Protein AF-A0A4R5U2U6-F1 (afdb_monomer_lite)

Sequence (156 aa):
MSTEATPEVKPPANRNKLLIITGSVIVVLLAIIAIAVSSQAIRASEEAAAEASAVAEASKKAEIAAAAEQAVANQLETDAEDANDVCEQRLKQKLPTAVVKAAKTVSTYKESDGSFDTTGVYTNPDKGDTIPMQFACSSIKGNDKSWNVFLKSTSR

pLDDT: mean 73.54, std 19.22, range [38.66, 96.0]

Radius of gyration: 45.82 Å; chains: 1; bounding box: 108×31×132 Å

Foldseek 3Di:
DDDDDDDDDDDDDDPPVVVVVVVVVVVVVVVVVVVVVVVVVVVVVVVVVVVVVVVVVVVVVVVVVVVVVVVVVVVVVVVFVLLQVVQVVVVCVVQVQKDWDPPFWGWDADPVVRKIKIKTWIARVVVVGPDIWMWIKIWHDDPDNDIDIGTDDTDD

Structure (mmCIF, N/CA/C/O backbone):
data_AF-A0A4R5U2U6-F1
#
_entry.id   AF-A0A4R5U2U6-F1
#
loop_
_atom_site.group_PDB
_atom_site.id
_atom_site.type_symbol
_atom_site.label_atom_id
_atom_site.label_alt_id
_atom_site.label_comp_id
_atom_site.label_asym_id
_atom_site.label_entity_id
_atom_site.label_seq_id
_atom_site.pdbx_PDB_ins_code
_atom_site.Cartn_x
_atom_site.Cartn_y
_atom_site.Cartn_z
_atom_site.occupancy
_atom_site.B_iso_or_equiv
_atom_site.auth_seq_id
_atom_site.auth_comp_id
_atom_site.auth_asym_id
_atom_site.auth_atom_id
_atom_site.pdbx_PDB_model_num
ATOM 1 N N . MET A 1 1 ? -90.352 15.589 105.914 1.00 40.22 1 MET A N 1
ATOM 2 C CA . MET A 1 1 ? -89.987 15.522 104.484 1.00 40.22 1 MET A CA 1
ATOM 3 C C . MET A 1 1 ? -89.245 16.796 104.131 1.00 40.22 1 MET A C 1
ATOM 5 O O . MET A 1 1 ? -89.701 17.837 104.582 1.00 40.22 1 MET A O 1
ATOM 9 N N . SER A 1 2 ? -88.115 16.668 103.427 1.00 38.66 2 SER A N 1
ATOM 10 C CA . SER A 1 2 ? -87.577 17.577 102.394 1.00 38.66 2 SER A CA 1
ATOM 11 C C . SER A 1 2 ? -86.056 17.443 102.340 1.00 38.66 2 SER A C 1
ATOM 13 O O . SER A 1 2 ? -85.334 17.946 103.194 1.00 38.66 2 SER A O 1
ATOM 15 N N . THR A 1 3 ? -85.597 16.711 101.334 1.00 44.59 3 THR A N 1
ATOM 16 C CA . THR A 1 3 ? -84.207 16.659 100.876 1.00 44.59 3 THR A CA 1
ATOM 17 C C . THR A 1 3 ? -84.130 17.430 99.566 1.00 44.59 3 THR A C 1
ATOM 19 O O . THR A 1 3 ? -84.814 17.063 98.614 1.00 44.59 3 THR A O 1
ATOM 22 N N . GLU A 1 4 ? -83.288 18.458 99.526 1.00 43.50 4 GLU A N 1
ATOM 23 C CA . GLU A 1 4 ? -82.925 19.241 98.340 1.00 43.50 4 GLU A CA 1
ATOM 24 C C . GLU A 1 4 ? -81.383 19.275 98.319 1.00 43.50 4 GLU A C 1
ATOM 26 O O . GLU A 1 4 ? -80.754 19.671 99.296 1.00 43.50 4 GLU A O 1
ATOM 31 N N . ALA A 1 5 ? -80.773 18.432 97.484 1.00 43.16 5 ALA A N 1
ATOM 32 C CA . ALA A 1 5 ? -80.206 18.739 96.167 1.00 43.16 5 ALA A CA 1
ATOM 33 C C . ALA A 1 5 ? -78.910 19.571 96.233 1.00 43.16 5 ALA A C 1
ATOM 35 O O . ALA A 1 5 ? -78.917 20.791 96.350 1.00 43.16 5 ALA A O 1
ATOM 36 N N . THR A 1 6 ? -77.778 18.879 96.091 1.00 38.66 6 THR A N 1
ATOM 37 C CA . THR A 1 6 ? -76.455 19.470 95.852 1.00 38.66 6 THR A CA 1
ATOM 38 C C . THR A 1 6 ? -76.054 19.159 94.404 1.00 38.66 6 THR A C 1
ATOM 40 O O . THR A 1 6 ? -76.035 17.980 94.044 1.00 38.66 6 THR A O 1
ATOM 43 N N . PRO A 1 7 ? -75.740 20.148 93.547 1.00 46.97 7 PRO A N 1
ATOM 44 C CA . PRO A 1 7 ? -75.121 19.886 92.255 1.00 46.97 7 PRO A CA 1
ATOM 45 C C . PRO A 1 7 ? -73.598 19.901 92.427 1.00 46.97 7 PRO A C 1
ATOM 47 O O . PRO A 1 7 ? -73.012 20.951 92.683 1.00 46.97 7 PRO A O 1
ATOM 50 N N . GLU A 1 8 ? -72.939 18.749 92.287 1.00 41.09 8 GLU A N 1
ATOM 51 C CA . GLU A 1 8 ? -71.475 18.693 92.262 1.00 41.09 8 GLU A CA 1
ATOM 52 C C . GLU A 1 8 ? -70.969 18.745 90.812 1.00 41.09 8 GLU A C 1
ATOM 54 O O . GLU A 1 8 ? -71.277 17.902 89.965 1.00 41.09 8 GLU A O 1
ATOM 59 N N . VAL A 1 9 ? -70.233 19.815 90.520 1.00 43.28 9 VAL A N 1
ATOM 60 C CA . VAL A 1 9 ? -69.691 20.175 89.211 1.00 43.28 9 VAL A CA 1
ATOM 61 C C . VAL A 1 9 ? -68.549 19.225 88.841 1.00 43.28 9 VAL A C 1
ATOM 63 O O . VAL A 1 9 ? -67.520 19.168 89.509 1.00 43.28 9 VAL A O 1
ATOM 66 N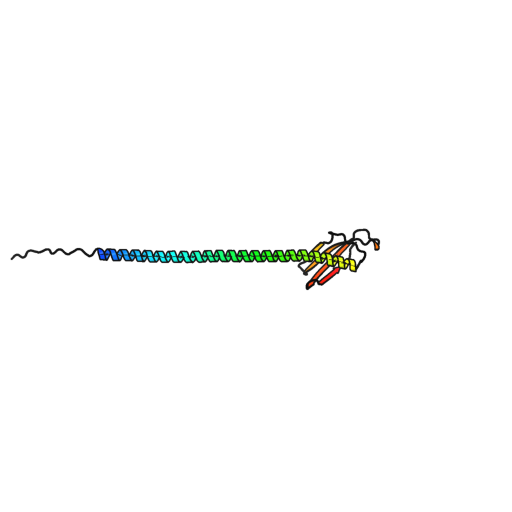 N . LYS A 1 10 ? -68.712 18.498 87.732 1.00 45.62 10 LYS A N 1
ATOM 67 C CA . LYS A 1 10 ? -67.694 17.604 87.160 1.00 45.62 10 LYS A 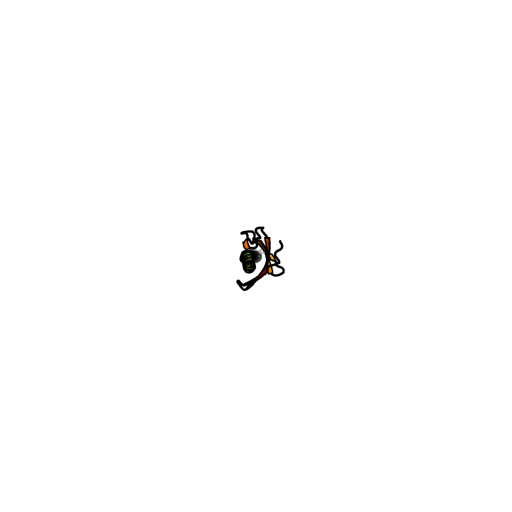CA 1
ATOM 68 C C . LYS A 1 10 ? -66.564 18.441 86.520 1.00 45.62 10 LYS A C 1
ATOM 70 O O . LYS A 1 10 ? -66.870 19.292 85.682 1.00 45.62 10 LYS A O 1
ATOM 75 N N . PRO A 1 11 ? -65.277 18.230 86.858 1.00 47.84 11 PRO A N 1
ATOM 76 C CA . PRO A 1 11 ? -64.180 19.011 86.287 1.00 47.84 11 PRO A CA 1
ATOM 77 C C . PRO A 1 11 ? -63.939 18.660 84.804 1.00 47.84 11 PRO A C 1
ATOM 79 O O . PRO A 1 11 ? -64.263 17.550 84.365 1.00 47.84 11 PRO A O 1
ATOM 82 N N . PRO A 1 12 ? -63.385 19.595 84.006 1.00 49.41 12 PRO A N 1
ATOM 83 C CA . PRO A 1 12 ? -63.308 19.470 82.556 1.00 49.41 12 PRO A CA 1
ATOM 84 C C . PRO A 1 12 ? -62.359 18.352 82.116 1.00 49.41 12 PRO A C 1
ATOM 86 O O . PRO A 1 12 ? -61.258 18.181 82.642 1.00 49.41 12 PRO A O 1
ATOM 89 N N . ALA A 1 13 ? -62.789 17.609 81.096 1.00 51.50 13 ALA A N 1
ATOM 90 C CA . ALA A 1 13 ? -61.998 16.565 80.469 1.00 51.50 13 ALA A CA 1
ATOM 91 C C . ALA A 1 13 ? -60.682 17.129 79.905 1.00 51.50 13 ALA A C 1
ATOM 93 O O . ALA A 1 13 ? -60.637 18.147 79.215 1.00 51.50 13 ALA A O 1
ATOM 94 N N . ASN A 1 14 ? -59.615 16.409 80.227 1.00 52.22 14 ASN A N 1
ATOM 95 C CA . ASN A 1 14 ? -58.209 16.634 79.925 1.00 52.22 14 ASN A CA 1
ATOM 96 C C . ASN A 1 14 ? -57.939 16.944 78.430 1.00 52.22 14 ASN A C 1
ATOM 98 O O . ASN A 1 14 ? -57.627 16.050 77.643 1.00 52.22 14 ASN A O 1
ATOM 102 N N . ARG A 1 15 ? -58.040 18.224 78.036 1.00 50.91 15 ARG A N 1
ATOM 103 C CA . ARG A 1 15 ? -57.760 18.720 76.671 1.00 50.91 15 ARG A CA 1
ATOM 104 C C . ARG A 1 15 ? -56.298 18.540 76.234 1.00 50.91 15 ARG A C 1
ATOM 106 O O . ARG A 1 15 ? -56.043 18.416 75.039 1.00 50.91 15 ARG A O 1
ATOM 113 N N . ASN A 1 16 ? -55.356 18.454 77.177 1.00 51.94 16 ASN A N 1
ATOM 114 C CA . ASN A 1 16 ? -53.934 18.253 76.872 1.00 51.94 16 ASN A CA 1
ATOM 115 C C . ASN A 1 16 ? -53.632 16.848 76.341 1.00 51.94 16 ASN A C 1
ATOM 117 O O . ASN A 1 16 ? -52.832 16.709 75.422 1.00 51.94 16 ASN A O 1
ATOM 121 N N . LYS A 1 17 ? -54.297 15.803 76.854 1.00 49.44 17 LYS A N 1
ATOM 122 C CA . LYS A 1 17 ? -54.124 14.441 76.316 1.00 49.44 17 LYS A CA 1
ATOM 123 C C . LYS A 1 17 ? -54.638 14.310 74.880 1.00 49.44 17 LYS A C 1
ATOM 125 O O . LYS A 1 17 ? -54.017 13.610 74.091 1.00 49.44 17 LYS A O 1
ATOM 130 N N . LEU A 1 18 ? -55.722 15.006 74.529 1.00 48.12 18 LEU A N 1
ATOM 131 C CA . LEU A 1 18 ? -56.272 14.982 73.171 1.00 48.12 18 LEU A CA 1
ATOM 132 C C . LEU A 1 18 ? -55.334 15.683 72.170 1.00 48.12 18 LEU A C 1
ATOM 134 O O . LEU A 1 18 ? -55.064 15.134 71.111 1.00 48.12 18 LEU A O 1
ATOM 138 N N . LEU A 1 19 ? -54.777 16.848 72.524 1.00 53.22 19 LEU A N 1
ATOM 139 C CA . LEU A 1 19 ? -53.856 17.598 71.655 1.00 53.22 19 LEU A CA 1
ATOM 140 C C . LEU A 1 19 ? -52.527 16.867 71.401 1.00 53.22 19 LEU A C 1
ATOM 142 O O . LEU A 1 19 ? -52.013 16.915 70.286 1.00 53.22 19 LEU A O 1
ATOM 146 N N . ILE A 1 20 ? -51.995 16.154 72.400 1.00 55.47 20 ILE A N 1
ATOM 147 C CA . ILE A 1 20 ? -50.748 15.380 72.260 1.00 55.47 20 ILE A CA 1
ATOM 148 C C . ILE A 1 20 ? -50.945 14.186 71.314 1.00 55.47 20 ILE A C 1
ATOM 150 O O . ILE A 1 20 ? -50.089 13.923 70.470 1.00 55.47 20 ILE A O 1
ATOM 154 N N . ILE A 1 21 ? -52.088 13.497 71.404 1.00 56.19 21 ILE A N 1
ATOM 155 C CA . ILE A 1 21 ? -52.398 12.357 70.530 1.00 56.19 21 ILE A CA 1
ATOM 156 C C . ILE A 1 21 ? -52.554 12.836 69.082 1.00 56.19 21 ILE A C 1
ATOM 158 O O . ILE A 1 21 ? -51.884 12.307 68.197 1.00 56.19 21 ILE A O 1
ATOM 162 N N . THR A 1 22 ? -53.341 13.886 68.830 1.00 57.66 22 THR A N 1
ATOM 163 C CA . THR A 1 22 ? -53.544 14.403 67.465 1.00 57.66 22 THR A CA 1
ATOM 164 C C . THR A 1 22 ? -52.259 14.986 66.866 1.00 57.66 22 THR A C 1
ATOM 166 O O . THR A 1 22 ? -51.982 14.771 65.689 1.00 57.66 22 THR A O 1
ATOM 169 N N . GLY A 1 23 ? -51.429 15.659 67.673 1.00 55.78 23 GLY A N 1
ATOM 170 C CA . GLY A 1 23 ? -50.120 16.158 67.240 1.00 55.78 23 GLY A CA 1
ATOM 171 C C . GLY A 1 23 ? -49.150 15.035 66.860 1.00 55.78 23 GLY A C 1
ATOM 172 O O . GLY A 1 23 ? -48.487 15.119 65.828 1.00 55.78 23 GLY A O 1
ATOM 173 N N . SER A 1 24 ? -49.118 13.946 67.636 1.00 58.34 24 SER A N 1
ATOM 174 C CA . SER A 1 24 ? -48.245 12.797 67.355 1.00 58.34 24 SER A CA 1
ATOM 175 C C . SER A 1 24 ? -48.596 12.088 66.041 1.00 58.34 24 SER A C 1
ATOM 177 O O . SER A 1 24 ? -47.699 11.717 65.288 1.00 58.34 24 SER A O 1
ATOM 179 N N . VAL A 1 25 ? -49.886 11.982 65.707 1.00 61.06 25 VAL A N 1
ATOM 180 C CA . VAL A 1 25 ? -50.351 11.358 64.458 1.00 61.06 25 VAL A CA 1
ATOM 181 C C . VAL A 1 25 ? -49.929 12.176 63.235 1.00 61.06 25 VAL A C 1
ATOM 183 O O . VAL A 1 25 ? -49.505 11.602 62.236 1.00 61.06 25 VAL A O 1
ATOM 186 N N . ILE A 1 26 ? -49.974 13.509 63.321 1.00 62.97 26 ILE A N 1
ATOM 187 C CA . ILE A 1 26 ? -49.555 14.402 62.228 1.00 62.97 26 ILE A CA 1
ATOM 188 C C . ILE A 1 26 ? -48.040 14.324 62.007 1.00 62.97 26 ILE A C 1
ATOM 190 O O . ILE A 1 26 ? -47.591 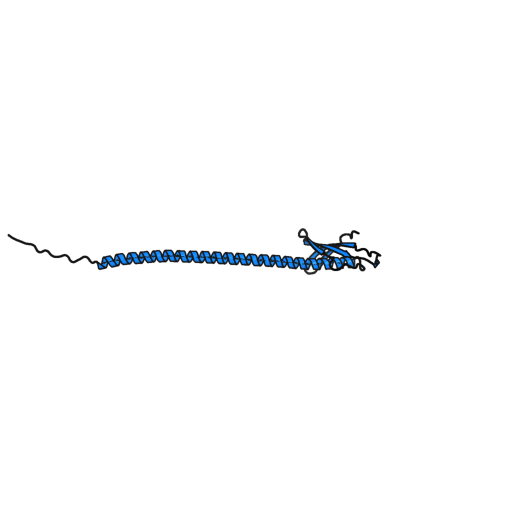14.249 60.865 1.00 62.97 26 ILE A O 1
ATOM 194 N N . VAL A 1 27 ? -47.248 14.287 63.084 1.00 63.78 27 VAL A N 1
ATOM 195 C CA . VAL A 1 27 ? -45.784 14.144 62.995 1.00 63.78 27 VAL A CA 1
ATOM 196 C C . VAL A 1 27 ? -45.398 12.786 62.403 1.00 63.78 27 VAL A C 1
ATOM 198 O O . VAL A 1 27 ? -44.515 12.724 61.550 1.00 63.78 27 VAL A O 1
ATOM 201 N N . VAL A 1 28 ? -46.095 11.710 62.782 1.00 64.19 28 VAL A N 1
ATOM 202 C CA . VAL A 1 28 ? -45.885 10.377 62.194 1.00 64.19 28 VAL A CA 1
ATOM 203 C C . VAL A 1 28 ? -46.270 10.356 60.710 1.00 64.19 28 VAL A C 1
ATOM 205 O O . VAL A 1 28 ? -45.511 9.826 59.903 1.00 64.19 28 VAL A O 1
ATOM 208 N N . LEU A 1 29 ? -47.382 10.987 60.312 1.00 59.78 29 LEU A N 1
ATOM 209 C CA . LEU A 1 29 ? -47.764 11.089 58.896 1.00 59.78 29 LEU A CA 1
ATOM 210 C C . LEU A 1 29 ? -46.739 11.879 58.069 1.00 59.78 29 LEU A C 1
ATOM 212 O O . LEU A 1 29 ? -46.371 11.450 56.977 1.00 59.78 29 LEU A O 1
ATOM 216 N N . LEU A 1 30 ? -46.246 13.005 58.593 1.00 59.81 30 LEU A N 1
ATOM 217 C CA . LEU A 1 30 ? -45.220 13.815 57.930 1.00 59.81 30 LEU A CA 1
ATOM 218 C C . LEU A 1 30 ? -43.892 13.062 57.799 1.00 59.81 30 LEU A C 1
ATOM 220 O O . LEU A 1 30 ? -43.248 13.157 56.756 1.00 59.81 30 LEU A O 1
ATOM 224 N N . ALA A 1 31 ? -43.509 12.267 58.802 1.00 55.53 31 ALA A N 1
ATOM 225 C CA . ALA A 1 31 ? -42.322 11.418 58.732 1.00 55.53 31 ALA A CA 1
ATOM 226 C C . ALA A 1 31 ? -42.455 10.324 57.656 1.00 55.53 31 ALA A C 1
ATOM 228 O O . ALA A 1 31 ? -41.516 10.100 56.897 1.00 55.53 31 ALA A O 1
ATOM 229 N N . ILE A 1 32 ? -43.627 9.689 57.527 1.00 59.09 32 ILE A N 1
ATOM 230 C CA . ILE A 1 32 ? -43.883 8.671 56.492 1.00 59.09 32 ILE A CA 1
ATOM 231 C C . ILE A 1 32 ? -43.818 9.290 55.087 1.00 59.09 32 ILE A C 1
ATOM 233 O O . ILE A 1 32 ? -43.192 8.718 54.194 1.00 59.09 32 ILE A O 1
ATOM 237 N N . ILE A 1 33 ? -44.401 10.479 54.893 1.00 55.94 33 ILE A N 1
ATOM 238 C CA . ILE A 1 33 ? -44.336 11.206 53.615 1.00 55.94 33 ILE A CA 1
ATOM 239 C C . ILE A 1 33 ? -42.889 11.622 53.308 1.00 55.94 33 ILE A C 1
ATOM 241 O O . ILE A 1 33 ? -42.427 11.425 52.188 1.00 55.94 33 ILE A O 1
ATOM 245 N N . ALA A 1 34 ? -42.137 12.123 54.293 1.00 51.19 34 ALA A N 1
ATOM 246 C CA . ALA A 1 34 ? -40.734 12.497 54.111 1.00 51.19 34 ALA A CA 1
ATOM 247 C C . ALA A 1 34 ? -39.855 11.297 53.718 1.00 51.19 34 ALA A C 1
ATOM 249 O O . ALA A 1 34 ? -39.037 11.414 52.805 1.00 51.19 34 ALA A O 1
ATOM 250 N N . ILE A 1 35 ? -40.052 10.126 54.335 1.00 53.41 35 ILE A N 1
ATOM 251 C CA . ILE A 1 35 ? -39.336 8.891 53.972 1.00 53.41 35 ILE A CA 1
ATOM 252 C C . ILE A 1 35 ? -39.726 8.440 52.555 1.00 53.41 35 ILE A C 1
ATOM 254 O O . ILE A 1 35 ? -38.852 8.083 51.764 1.00 53.41 35 ILE A O 1
ATOM 258 N N . ALA A 1 36 ? -41.008 8.524 52.185 1.00 46.91 36 ALA A N 1
ATOM 259 C CA . ALA A 1 36 ? -41.490 8.161 50.850 1.00 46.91 36 ALA A CA 1
ATOM 260 C C . ALA A 1 36 ? -40.973 9.094 49.735 1.00 46.91 36 ALA A C 1
ATOM 262 O O . ALA A 1 36 ? -40.688 8.631 48.628 1.00 46.91 36 ALA A O 1
ATOM 263 N N . VAL A 1 37 ? -40.815 10.392 50.016 1.00 51.41 37 VAL A N 1
ATOM 264 C CA . VAL A 1 37 ? -40.258 11.378 49.070 1.00 51.41 37 VAL A CA 1
ATOM 265 C C . VAL A 1 37 ? -38.731 11.254 48.978 1.00 51.41 37 VAL A C 1
ATOM 267 O O . VAL A 1 37 ? -38.176 11.302 47.882 1.00 51.41 37 VAL A O 1
ATOM 270 N N . SER A 1 38 ? -38.048 10.986 50.096 1.00 46.62 38 SER A N 1
ATOM 271 C CA . SER A 1 38 ? -36.594 10.743 50.116 1.00 46.62 38 SER A CA 1
ATOM 272 C C . SER A 1 38 ? -36.214 9.468 49.356 1.00 46.62 38 SER A C 1
ATOM 274 O O . SER A 1 38 ? -35.221 9.444 48.635 1.00 46.62 38 SER A O 1
ATOM 276 N N . SER A 1 39 ? -37.043 8.424 49.449 1.00 41.72 39 SER A N 1
ATOM 277 C CA . SER A 1 39 ? -36.826 7.153 48.742 1.00 41.72 39 SER A CA 1
ATOM 278 C C . SER A 1 39 ? -36.960 7.293 47.220 1.00 41.72 39 SER A C 1
ATOM 280 O O . SER A 1 39 ? -36.246 6.626 46.477 1.00 41.72 39 SER A O 1
ATOM 282 N N . GLN A 1 40 ? -37.846 8.169 46.734 1.00 41.94 40 GLN A N 1
ATOM 283 C CA . GLN A 1 40 ? -37.988 8.449 45.298 1.00 41.94 40 GLN A CA 1
ATOM 284 C C . GLN A 1 40 ? -36.845 9.324 44.765 1.00 41.94 40 GLN A C 1
ATOM 286 O O . GLN A 1 40 ? -36.375 9.092 43.655 1.00 41.94 40 GLN A O 1
ATOM 291 N N . ALA A 1 41 ? -36.346 10.271 45.566 1.00 43.88 41 ALA A N 1
ATOM 292 C CA . ALA A 1 41 ? -35.194 11.096 45.199 1.00 43.88 41 ALA A CA 1
ATOM 293 C C . ALA A 1 41 ? -33.893 10.278 45.065 1.00 43.88 41 ALA A C 1
ATOM 295 O O . ALA A 1 41 ? -33.097 10.540 44.164 1.00 43.88 41 ALA A O 1
ATOM 296 N N . ILE A 1 42 ? -33.690 9.262 45.915 1.00 43.25 42 ILE A N 1
ATOM 297 C CA . ILE A 1 42 ? -32.532 8.352 45.823 1.00 43.25 42 ILE A CA 1
ATOM 298 C C . ILE A 1 42 ? -32.612 7.502 44.544 1.00 43.25 42 ILE A C 1
ATOM 300 O O . ILE A 1 42 ? -31.639 7.421 43.804 1.00 43.25 42 ILE A O 1
ATOM 304 N N . ARG A 1 43 ? -33.791 6.959 44.209 1.00 45.00 43 ARG A N 1
ATOM 305 C CA . ARG A 1 43 ? -33.955 6.155 42.983 1.00 45.00 43 ARG A CA 1
ATOM 306 C C . ARG A 1 43 ? -33.802 6.985 41.705 1.00 45.00 43 ARG A C 1
ATOM 308 O O . ARG A 1 43 ? -33.153 6.532 40.774 1.00 45.00 43 ARG A O 1
ATOM 315 N N . ALA A 1 44 ? -34.317 8.215 41.676 1.00 47.69 44 ALA A N 1
ATOM 316 C CA . ALA A 1 44 ? -34.157 9.112 40.527 1.00 47.69 44 ALA A CA 1
ATOM 317 C C . ALA A 1 44 ? -32.701 9.579 40.317 1.00 47.69 44 ALA A C 1
ATOM 319 O O . ALA A 1 44 ? -32.288 9.820 39.185 1.00 47.69 44 ALA A O 1
ATOM 320 N N . SER A 1 45 ? -31.913 9.702 41.392 1.00 48.47 45 SER A N 1
ATOM 321 C CA . SER A 1 45 ? -30.492 10.072 41.301 1.00 48.47 45 SER A CA 1
ATOM 322 C C . SER A 1 45 ? -29.591 8.895 40.920 1.00 48.47 45 SER A C 1
ATOM 324 O O . SER A 1 45 ? -28.621 9.107 40.196 1.00 48.47 45 SER A O 1
ATOM 326 N N . GLU A 1 46 ? -29.929 7.662 41.312 1.00 48.88 46 GLU A N 1
ATOM 327 C CA . GLU A 1 46 ? -29.262 6.452 40.809 1.00 48.88 46 GLU A CA 1
ATOM 328 C C . GLU A 1 46 ? -29.566 6.190 39.328 1.00 48.88 46 GLU A C 1
ATOM 330 O O . GLU A 1 46 ? -28.655 5.841 38.582 1.00 48.88 46 GLU A O 1
ATOM 335 N N . GLU A 1 47 ? -30.804 6.410 38.877 1.00 54.31 47 GLU A N 1
ATOM 336 C CA . GLU A 1 47 ? -31.194 6.215 37.473 1.00 54.31 47 GLU A CA 1
ATOM 337 C C . GLU A 1 47 ? -30.524 7.257 36.560 1.00 54.31 47 GLU A C 1
ATOM 339 O O . GLU A 1 47 ? -29.911 6.895 35.560 1.00 54.31 47 GLU A O 1
ATOM 344 N N . ALA A 1 48 ? -30.486 8.532 36.968 1.00 53.94 48 ALA A N 1
ATOM 345 C CA . ALA A 1 48 ? -29.767 9.578 36.237 1.00 53.94 48 ALA A CA 1
ATOM 346 C C . ALA A 1 48 ? -28.238 9.376 36.236 1.00 53.94 48 ALA A C 1
ATOM 348 O O . ALA A 1 48 ? -27.574 9.666 35.239 1.00 53.94 48 ALA A O 1
ATOM 349 N N . ALA A 1 49 ? -27.657 8.870 37.331 1.00 54.31 49 ALA A N 1
ATOM 350 C CA . ALA A 1 49 ? -26.232 8.541 37.391 1.00 54.31 49 ALA A CA 1
ATOM 351 C C . ALA A 1 49 ? -25.887 7.305 36.539 1.00 54.31 49 ALA A C 1
ATOM 353 O O . ALA A 1 49 ? -24.835 7.281 35.898 1.00 54.31 49 ALA A O 1
ATOM 354 N N . ALA A 1 50 ? -26.772 6.307 36.484 1.00 56.09 50 ALA A N 1
ATOM 355 C CA . ALA A 1 50 ? -26.626 5.133 35.629 1.00 56.09 50 ALA A CA 1
ATOM 356 C C . ALA A 1 50 ? -26.781 5.487 34.142 1.00 56.09 50 ALA A C 1
ATOM 358 O O . ALA A 1 50 ? -25.983 5.028 33.327 1.00 56.09 50 ALA A O 1
ATOM 359 N N . GLU A 1 51 ? -27.734 6.351 33.788 1.00 58.38 51 GLU A N 1
ATOM 360 C CA . GLU A 1 51 ? -27.893 6.872 32.426 1.00 58.38 51 GLU A CA 1
ATOM 361 C C . GLU A 1 51 ? -26.694 7.731 32.007 1.00 58.38 51 GLU A C 1
ATOM 363 O O . GLU A 1 51 ? -26.144 7.526 30.927 1.00 58.38 51 GLU A O 1
ATOM 368 N N . ALA A 1 52 ? -26.207 8.628 32.871 1.00 55.50 52 ALA A N 1
ATOM 369 C CA . ALA A 1 52 ? -25.004 9.416 32.597 1.00 55.50 52 ALA A CA 1
ATOM 370 C C . ALA A 1 52 ? -23.752 8.533 32.447 1.00 55.50 52 ALA A C 1
ATOM 372 O O . ALA A 1 52 ? -22.938 8.766 31.553 1.00 55.50 52 ALA A O 1
ATOM 373 N N . SER A 1 53 ? -23.613 7.492 33.276 1.00 53.28 53 SER A N 1
ATOM 374 C CA . SER A 1 53 ? -22.524 6.515 33.164 1.00 53.28 53 SER A CA 1
ATOM 375 C C . SER A 1 53 ? -22.635 5.689 31.880 1.00 53.28 53 SER A C 1
ATOM 377 O O . SER A 1 53 ? -21.633 5.500 31.198 1.00 53.28 53 SER A O 1
ATOM 379 N N . ALA A 1 54 ? -23.835 5.251 31.493 1.00 57.34 54 ALA A N 1
ATOM 380 C CA . ALA A 1 54 ? -24.061 4.506 30.256 1.00 57.34 54 ALA A CA 1
ATOM 381 C C . ALA A 1 54 ? -23.807 5.367 29.006 1.00 57.34 54 ALA A C 1
ATOM 383 O O . ALA A 1 54 ? -23.210 4.890 28.042 1.00 57.34 54 ALA A O 1
ATOM 384 N N . VAL A 1 55 ? -24.189 6.649 29.028 1.00 61.22 55 VAL A N 1
ATOM 385 C CA . VAL A 1 55 ? -23.895 7.615 27.955 1.00 61.22 55 VAL A CA 1
ATOM 386 C C . VAL A 1 55 ? -22.395 7.918 27.880 1.00 61.22 55 VAL A C 1
ATOM 388 O O . VAL A 1 55 ? -21.849 8.011 26.778 1.00 61.22 55 VAL A O 1
ATOM 391 N N . ALA A 1 56 ? -21.704 8.015 29.019 1.00 57.38 56 ALA A N 1
ATOM 392 C CA . ALA A 1 56 ? -20.253 8.190 29.066 1.00 57.38 56 ALA A CA 1
ATOM 393 C C . ALA A 1 56 ? -19.507 6.941 28.564 1.00 57.38 56 ALA A C 1
ATOM 395 O O . ALA A 1 56 ? -18.561 7.060 27.787 1.00 57.38 56 ALA A O 1
ATOM 396 N N . GLU A 1 57 ? -19.947 5.736 28.938 1.00 59.22 57 GLU A N 1
ATOM 397 C CA . GLU A 1 57 ? -19.386 4.479 28.432 1.00 59.22 57 GLU A CA 1
ATOM 398 C C . GLU A 1 57 ? -19.674 4.269 26.940 1.00 59.22 57 GLU A C 1
ATOM 400 O O . GLU A 1 57 ? -18.799 3.797 26.212 1.00 59.22 57 GLU A O 1
ATOM 405 N N . ALA A 1 58 ? -20.862 4.643 26.457 1.00 60.47 58 ALA A N 1
ATOM 406 C CA . ALA A 1 58 ? -21.202 4.606 25.036 1.00 60.47 58 ALA A CA 1
ATOM 407 C C . ALA A 1 58 ? -20.358 5.604 24.228 1.00 60.47 58 ALA A C 1
ATOM 409 O O . ALA A 1 58 ? -19.790 5.228 23.204 1.00 60.47 58 ALA A O 1
ATOM 410 N N . SER A 1 59 ? -20.203 6.837 24.723 1.00 64.00 59 SER A N 1
ATOM 411 C CA . SER A 1 59 ? -19.342 7.858 24.109 1.00 64.00 59 SER A CA 1
ATOM 412 C C . SER A 1 59 ? -17.882 7.405 24.058 1.00 64.00 59 SER A C 1
ATOM 414 O O . SER A 1 59 ? -17.250 7.473 23.010 1.00 64.00 59 SER A O 1
ATOM 416 N N . LYS A 1 60 ? -17.364 6.828 25.149 1.00 61.81 60 LYS A N 1
ATOM 417 C CA . LYS A 1 60 ? -15.991 6.311 25.208 1.00 61.81 60 LYS A CA 1
ATOM 418 C C . LYS A 1 60 ? -15.769 5.120 24.268 1.00 61.81 60 LYS A C 1
ATOM 420 O O . LYS A 1 60 ? -14.711 5.007 23.657 1.00 61.81 60 LYS A O 1
ATOM 425 N N . LYS A 1 61 ? -16.757 4.230 24.114 1.00 60.84 61 LYS A N 1
ATOM 426 C CA . LYS A 1 61 ? -16.700 3.138 23.123 1.00 60.84 61 LYS A CA 1
ATOM 427 C C . LYS A 1 61 ? -16.713 3.667 21.689 1.00 60.84 61 LYS A C 1
ATOM 429 O O . LYS A 1 61 ? -15.976 3.140 20.861 1.00 60.84 61 LYS A O 1
ATOM 434 N N . ALA A 1 62 ? -17.508 4.698 21.408 1.00 68.25 62 ALA A N 1
ATOM 435 C CA . ALA A 1 62 ? -17.543 5.339 20.096 1.00 68.25 62 ALA A CA 1
ATOM 436 C C . ALA A 1 62 ? -16.207 6.021 19.756 1.00 68.25 62 ALA A C 1
ATOM 438 O O . ALA A 1 62 ? -15.704 5.850 18.651 1.00 68.25 62 ALA A O 1
ATOM 439 N N . GLU A 1 63 ? -15.583 6.712 20.714 1.00 71.88 63 GLU A N 1
ATOM 440 C CA . GLU A 1 63 ? -14.249 7.304 20.538 1.00 71.88 63 GLU A CA 1
ATOM 441 C C . GLU A 1 63 ? -13.169 6.246 20.278 1.00 71.88 63 GLU A C 1
ATOM 443 O O . GLU A 1 63 ? -12.329 6.426 19.400 1.00 71.88 63 GLU A O 1
ATOM 448 N N . ILE A 1 64 ? -13.201 5.116 20.996 1.00 73.25 64 ILE A N 1
ATOM 449 C CA . ILE A 1 64 ? -12.257 4.008 20.777 1.00 73.25 64 ILE A CA 1
ATOM 450 C C . ILE A 1 64 ? -12.457 3.382 19.391 1.00 73.25 64 ILE A C 1
ATOM 452 O O . ILE A 1 64 ? -11.474 3.085 18.716 1.00 73.25 64 ILE A O 1
ATOM 456 N N . ALA A 1 65 ? -13.706 3.193 18.955 1.00 76.06 65 ALA A N 1
ATOM 457 C CA . ALA A 1 65 ? -14.006 2.671 17.624 1.00 76.06 65 ALA A CA 1
ATOM 458 C C . ALA A 1 65 ? -13.514 3.624 16.524 1.00 76.06 65 ALA A C 1
ATOM 460 O O . ALA A 1 65 ? -12.795 3.191 15.629 1.00 76.06 65 ALA A O 1
ATOM 461 N N . ALA A 1 66 ? -13.796 4.924 16.646 1.00 75.50 66 ALA A N 1
ATOM 462 C CA . ALA A 1 66 ? -13.324 5.934 15.702 1.00 75.50 66 ALA A CA 1
ATOM 463 C C . ALA A 1 66 ? -11.786 6.011 15.651 1.00 75.50 66 ALA A C 1
ATOM 465 O O . ALA A 1 66 ? -11.200 6.097 14.573 1.00 75.50 66 ALA A O 1
ATOM 466 N N . ALA A 1 67 ? -11.114 5.922 16.804 1.00 79.00 67 ALA A N 1
ATOM 467 C CA . ALA A 1 67 ? -9.655 5.891 16.867 1.00 79.00 67 ALA A CA 1
ATOM 468 C C . ALA A 1 67 ? -9.069 4.621 16.223 1.00 79.00 67 ALA A C 1
ATOM 470 O O . ALA A 1 67 ? -8.036 4.691 15.558 1.00 79.00 67 ALA A O 1
ATOM 471 N N . ALA A 1 68 ? -9.724 3.468 16.389 1.00 74.44 68 ALA A N 1
ATOM 472 C CA . ALA A 1 68 ? -9.315 2.221 15.748 1.00 74.44 68 ALA A CA 1
ATOM 473 C C . ALA A 1 68 ? -9.497 2.280 14.222 1.00 74.44 68 ALA A C 1
ATOM 475 O O . ALA A 1 68 ? -8.583 1.907 13.490 1.00 74.44 68 ALA A O 1
ATOM 476 N N . GLU A 1 69 ? -10.627 2.800 13.739 1.00 83.81 69 GLU A N 1
ATOM 477 C CA . GLU A 1 69 ? -10.878 3.005 12.307 1.00 83.81 69 GLU A CA 1
ATOM 478 C C . GLU A 1 69 ? -9.850 3.957 11.688 1.00 83.81 69 GLU A C 1
ATOM 480 O O . GLU A 1 69 ? -9.283 3.662 10.635 1.00 83.81 69 GLU A O 1
ATOM 485 N N . GLN A 1 70 ? -9.533 5.059 12.373 1.00 83.00 70 GLN A N 1
ATOM 486 C CA . GLN A 1 70 ? -8.508 5.993 11.918 1.00 83.00 70 GLN A CA 1
ATOM 487 C C . GLN A 1 70 ? -7.111 5.358 11.904 1.00 83.00 70 GLN A C 1
ATOM 489 O O . GLN A 1 70 ? -6.348 5.576 10.965 1.00 83.00 70 GLN A O 1
ATOM 494 N N . ALA A 1 71 ? -6.766 4.550 12.910 1.00 83.88 71 ALA A N 1
ATOM 495 C CA . ALA A 1 71 ? -5.491 3.838 12.938 1.00 83.88 71 ALA A CA 1
ATOM 496 C C . ALA A 1 71 ? -5.367 2.842 11.773 1.00 83.88 71 ALA A C 1
ATOM 498 O O . ALA A 1 71 ? -4.312 2.769 11.146 1.00 83.88 71 ALA A O 1
ATOM 499 N N . VAL A 1 72 ? -6.446 2.121 11.448 1.00 85.31 72 VAL A N 1
ATOM 500 C CA . VAL A 1 72 ? -6.490 1.218 10.287 1.00 85.31 72 VAL A CA 1
ATOM 501 C C . VAL A 1 72 ? -6.347 2.001 8.983 1.00 85.31 72 VAL A C 1
ATOM 503 O O . VAL A 1 72 ? -5.546 1.615 8.138 1.00 85.31 72 VAL A O 1
ATOM 506 N N . ALA A 1 73 ? -7.060 3.119 8.828 1.00 86.00 73 ALA A N 1
ATOM 507 C CA . ALA A 1 73 ? -6.961 3.963 7.638 1.00 86.00 73 ALA A CA 1
ATOM 508 C C . ALA A 1 73 ? -5.538 4.512 7.429 1.00 86.00 73 ALA A C 1
ATOM 510 O O . ALA A 1 73 ? -4.986 4.367 6.340 1.00 86.00 73 ALA A O 1
ATOM 511 N N . ASN A 1 74 ? -4.911 5.050 8.479 1.00 86.06 74 ASN A N 1
ATOM 512 C CA . ASN A 1 74 ? -3.530 5.541 8.423 1.00 86.06 74 ASN A CA 1
ATOM 513 C C . ASN A 1 74 ? -2.535 4.419 8.078 1.00 86.06 74 ASN A C 1
ATOM 515 O O . ASN A 1 74 ? -1.571 4.631 7.339 1.00 86.06 74 ASN A O 1
ATOM 519 N N . GLN A 1 75 ? -2.758 3.212 8.611 1.00 88.69 75 GLN A N 1
ATOM 520 C CA . GLN A 1 75 ? -1.918 2.059 8.297 1.00 88.69 75 GLN A CA 1
ATOM 521 C C . GLN A 1 75 ? -2.086 1.625 6.839 1.00 88.69 75 GLN A C 1
ATOM 523 O O . GLN A 1 75 ? -1.091 1.332 6.187 1.00 88.69 75 GLN A O 1
ATOM 528 N N . LEU A 1 76 ? -3.314 1.610 6.313 1.00 88.81 76 LEU A N 1
ATOM 529 C CA . LEU A 1 76 ? -3.582 1.283 4.911 1.00 88.81 76 LEU A CA 1
ATOM 530 C C . LEU A 1 76 ? -2.994 2.320 3.950 1.00 88.81 76 LEU A C 1
ATOM 532 O O . LEU A 1 76 ? -2.523 1.942 2.881 1.00 88.81 76 LEU A O 1
ATOM 536 N N . GLU A 1 77 ? -2.995 3.600 4.321 1.00 91.69 77 GLU A N 1
ATOM 537 C CA . GLU A 1 77 ? -2.328 4.659 3.556 1.00 91.69 77 GLU A CA 1
ATOM 538 C C . GLU A 1 77 ? -0.812 4.430 3.509 1.00 91.69 77 GLU A C 1
ATOM 540 O O . GLU A 1 77 ? -0.229 4.387 2.428 1.00 91.69 77 GLU A O 1
ATOM 545 N N . THR A 1 78 ? -0.197 4.160 4.665 1.00 92.62 78 THR A N 1
ATOM 546 C CA . THR A 1 78 ? 1.234 3.819 4.755 1.00 92.62 78 THR A CA 1
ATOM 547 C C . THR A 1 78 ? 1.563 2.565 3.937 1.00 92.62 78 THR A C 1
ATOM 549 O O . THR A 1 78 ? 2.524 2.535 3.172 1.00 92.62 78 THR A O 1
ATOM 552 N N . ASP A 1 79 ? 0.737 1.526 4.049 1.00 91.56 79 ASP A N 1
ATOM 553 C CA . ASP A 1 79 ? 0.930 0.271 3.324 1.00 91.56 79 ASP A CA 1
ATOM 554 C C . ASP A 1 79 ? 0.725 0.447 1.811 1.00 91.56 79 ASP A C 1
ATOM 556 O O . ASP A 1 79 ? 1.364 -0.249 1.024 1.00 91.56 79 ASP A O 1
ATOM 560 N N . ALA A 1 80 ? -0.116 1.392 1.380 1.00 93.69 80 ALA A N 1
ATOM 561 C CA . ALA A 1 80 ? -0.271 1.738 -0.029 1.00 93.69 80 ALA A CA 1
ATOM 562 C C . ALA A 1 80 ? 0.974 2.447 -0.591 1.00 93.69 80 ALA A C 1
ATOM 564 O O . ALA A 1 80 ? 1.338 2.216 -1.748 1.00 93.69 80 ALA A O 1
ATOM 565 N N . GLU A 1 81 ? 1.646 3.280 0.206 1.00 94.31 81 GLU A N 1
ATOM 566 C CA . GLU A 1 81 ? 2.934 3.877 -0.165 1.00 94.31 81 GLU A CA 1
ATOM 567 C C . GLU A 1 81 ? 4.028 2.808 -0.276 1.00 94.31 81 GLU A C 1
ATOM 569 O O . GLU A 1 81 ? 4.688 2.713 -1.313 1.00 94.31 81 GLU A O 1
ATOM 574 N N . ASP A 1 82 ? 4.141 1.924 0.719 1.00 94.19 82 ASP A N 1
ATOM 575 C CA . ASP A 1 82 ? 5.065 0.786 0.673 1.00 94.19 82 ASP A CA 1
ATOM 576 C C . ASP A 1 82 ? 4.781 -0.121 -0.541 1.00 94.19 82 ASP A C 1
ATOM 578 O O . ASP A 1 82 ? 5.706 -0.581 -1.219 1.00 94.19 82 ASP A O 1
ATOM 582 N N . ALA A 1 83 ? 3.501 -0.355 -0.861 1.00 94.94 83 ALA A N 1
ATOM 583 C CA . ALA A 1 83 ? 3.080 -1.129 -2.025 1.00 94.94 83 ALA A CA 1
ATOM 584 C C . ALA A 1 83 ? 3.564 -0.505 -3.348 1.00 94.94 83 ALA A C 1
ATOM 586 O O . ALA A 1 83 ? 4.002 -1.239 -4.244 1.00 94.94 83 ALA A O 1
ATOM 587 N N . ASN A 1 84 ? 3.549 0.831 -3.465 1.00 95.38 84 ASN A N 1
ATOM 588 C CA . ASN A 1 84 ? 4.128 1.532 -4.615 1.00 95.38 84 ASN A CA 1
ATOM 589 C C . ASN A 1 84 ? 5.616 1.196 -4.747 1.00 95.38 84 ASN A C 1
ATOM 591 O O . ASN A 1 84 ? 6.058 0.727 -5.801 1.00 95.38 84 ASN A O 1
ATOM 595 N N . ASP A 1 85 ? 6.365 1.373 -3.661 1.00 94.38 85 ASP A N 1
ATOM 596 C CA . ASP A 1 85 ? 7.815 1.207 -3.637 1.00 94.38 85 ASP A CA 1
ATOM 597 C C . ASP A 1 85 ? 8.238 -0.222 -3.984 1.00 94.38 85 ASP A C 1
ATOM 599 O O . ASP A 1 85 ? 9.125 -0.430 -4.821 1.00 94.38 85 ASP A O 1
ATOM 603 N N . VAL A 1 86 ? 7.586 -1.236 -3.408 1.00 94.69 86 VAL A N 1
ATOM 604 C CA . VAL A 1 86 ? 7.930 -2.637 -3.700 1.00 94.69 86 VAL A CA 1
ATOM 605 C C . VAL A 1 86 ? 7.599 -3.023 -5.141 1.00 94.69 86 VAL A C 1
ATOM 607 O O . VAL A 1 86 ? 8.348 -3.782 -5.766 1.00 94.69 86 VAL A O 1
ATOM 610 N N . CYS A 1 87 ? 6.528 -2.472 -5.718 1.00 94.81 87 CYS A N 1
ATOM 611 C CA . CYS A 1 87 ? 6.189 -2.684 -7.122 1.00 94.81 87 CYS A CA 1
ATOM 612 C C . CYS A 1 87 ? 7.181 -1.986 -8.065 1.00 94.81 87 CYS A C 1
ATOM 614 O O . CYS A 1 87 ? 7.611 -2.590 -9.054 1.00 94.81 87 CYS A O 1
ATOM 616 N N . GLU A 1 88 ? 7.620 -0.765 -7.748 1.00 94.44 88 GLU A N 1
ATOM 617 C CA . GLU A 1 88 ? 8.676 -0.074 -8.496 1.00 94.44 88 GLU A CA 1
ATOM 618 C C . GLU A 1 88 ? 10.017 -0.808 -8.423 1.00 94.44 88 GLU A C 1
ATOM 620 O O . GLU A 1 88 ? 10.70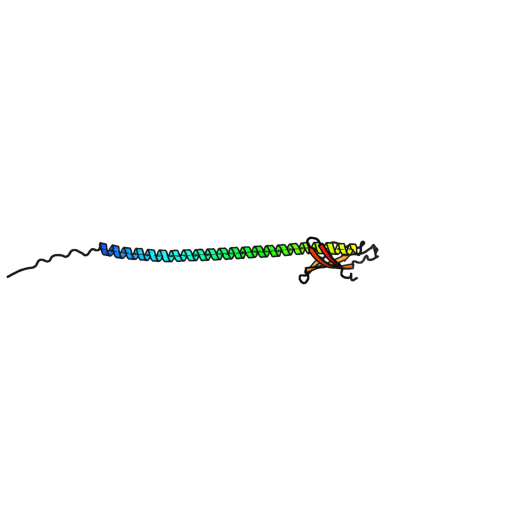5 -0.968 -9.437 1.00 94.44 88 GLU A O 1
ATOM 625 N N . GLN A 1 89 ? 10.394 -1.300 -7.240 1.00 94.19 89 GLN A N 1
ATOM 626 C CA . GLN A 1 89 ? 11.593 -2.119 -7.075 1.00 94.19 89 GLN A CA 1
ATOM 627 C C . GLN A 1 89 ? 11.498 -3.400 -7.897 1.00 94.19 89 GLN A C 1
ATOM 629 O O . GLN A 1 89 ? 12.456 -3.766 -8.582 1.00 94.19 89 GLN A O 1
ATOM 634 N N . ARG A 1 90 ? 10.340 -4.068 -7.895 1.00 94.19 90 ARG A N 1
ATOM 635 C CA . ARG A 1 90 ? 10.136 -5.276 -8.695 1.00 94.19 90 ARG A CA 1
ATOM 636 C C . ARG A 1 90 ? 10.221 -4.989 -10.194 1.00 94.19 90 ARG A C 1
ATOM 638 O O . ARG A 1 90 ? 10.815 -5.785 -10.926 1.00 94.19 90 ARG A O 1
ATOM 645 N N . LEU A 1 91 ? 9.689 -3.853 -10.651 1.00 92.88 91 LEU A N 1
ATOM 646 C CA . LEU A 1 91 ? 9.847 -3.392 -12.030 1.00 92.88 91 LEU A CA 1
ATOM 647 C C . LEU A 1 91 ? 11.326 -3.202 -12.373 1.00 92.88 91 LEU A C 1
ATOM 649 O O . LEU A 1 91 ? 11.775 -3.758 -13.371 1.00 92.88 91 LEU A O 1
ATOM 653 N N . LYS A 1 92 ? 12.089 -2.493 -11.533 1.00 92.31 92 LYS A N 1
ATOM 654 C CA . LYS A 1 92 ? 13.531 -2.264 -11.726 1.00 92.31 92 LYS A CA 1
ATOM 655 C C . LYS A 1 92 ? 14.337 -3.565 -11.691 1.00 92.31 92 LYS A C 1
ATOM 657 O O . LYS A 1 92 ? 15.257 -3.732 -12.475 1.00 92.31 92 LYS A O 1
ATOM 662 N N . GLN A 1 93 ? 13.964 -4.547 -10.872 1.00 92.56 93 GLN A N 1
ATOM 663 C CA . GLN A 1 93 ? 14.596 -5.873 -10.916 1.00 92.56 93 GLN A CA 1
ATOM 664 C C . GLN A 1 93 ? 14.389 -6.572 -12.268 1.00 92.56 93 GLN A C 1
ATOM 666 O O . GLN A 1 93 ? 15.288 -7.258 -12.752 1.00 92.56 93 GLN A O 1
ATOM 671 N N . LYS A 1 94 ? 13.212 -6.414 -12.889 1.00 90.75 94 LYS A N 1
ATOM 672 C CA . LYS A 1 94 ? 12.908 -7.021 -14.195 1.00 90.75 94 LYS A CA 1
ATOM 673 C C . LYS A 1 94 ? 13.438 -6.192 -15.373 1.00 90.75 94 LYS A C 1
ATOM 675 O O . LYS A 1 94 ? 13.776 -6.745 -16.419 1.0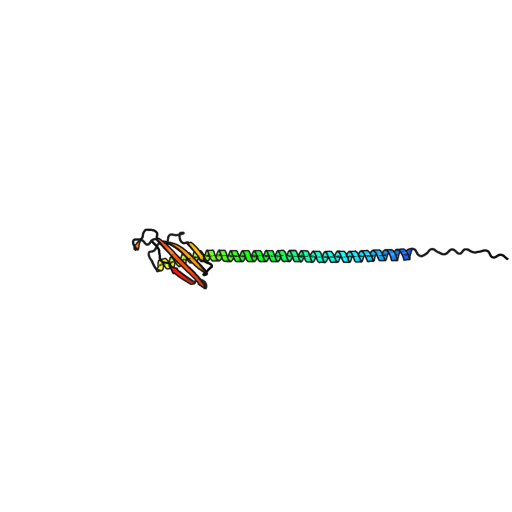0 90.75 94 LYS A O 1
ATOM 680 N N . LEU A 1 95 ? 13.468 -4.872 -15.219 1.00 90.44 95 LEU A N 1
ATOM 681 C CA . LEU A 1 95 ? 13.898 -3.870 -16.190 1.00 90.44 95 LEU A CA 1
ATOM 682 C C . LEU A 1 95 ? 14.825 -2.861 -15.482 1.00 90.44 95 LEU A C 1
ATOM 684 O O . LEU A 1 95 ? 14.368 -1.785 -15.105 1.00 90.44 95 LEU A O 1
ATOM 688 N N . PRO A 1 96 ? 16.123 -3.175 -15.311 1.00 91.19 96 PRO A N 1
ATOM 689 C CA . PRO A 1 96 ? 17.060 -2.351 -14.527 1.00 91.19 96 PRO A CA 1
ATOM 690 C C . PRO A 1 96 ? 17.218 -0.910 -15.009 1.00 91.19 96 PRO A C 1
ATOM 692 O O . PRO A 1 96 ? 17.538 -0.018 -14.233 1.00 91.19 96 PRO A O 1
ATOM 695 N N . THR A 1 97 ? 16.962 -0.691 -16.292 1.00 91.12 97 THR A N 1
ATOM 696 C CA . THR A 1 97 ? 17.080 0.590 -16.990 1.00 91.12 97 THR A CA 1
ATOM 697 C C . THR A 1 97 ? 15.753 1.358 -17.032 1.00 91.12 97 THR A C 1
ATOM 699 O O . THR A 1 97 ? 15.662 2.413 -17.657 1.00 91.12 97 THR A O 1
ATOM 702 N N . ALA A 1 98 ? 14.693 0.826 -16.408 1.00 90.25 98 ALA A N 1
ATOM 703 C CA . ALA A 1 98 ? 13.402 1.492 -16.332 1.00 90.25 98 ALA A CA 1
ATOM 704 C C . ALA A 1 98 ? 13.467 2.715 -15.411 1.00 90.25 98 ALA A C 1
ATOM 706 O O . ALA A 1 98 ? 13.890 2.632 -14.257 1.00 90.25 98 ALA A O 1
ATOM 707 N N . VAL A 1 99 ? 12.964 3.841 -15.908 1.00 92.00 99 VAL A N 1
ATOM 708 C CA . VAL A 1 99 ? 12.818 5.081 -15.147 1.00 92.00 99 VAL A CA 1
ATOM 709 C C . VAL A 1 99 ? 11.343 5.268 -14.830 1.00 92.00 99 VAL A C 1
ATOM 711 O O . VAL A 1 99 ? 10.538 5.543 -15.721 1.00 92.00 99 VAL A O 1
ATOM 714 N N . VAL A 1 100 ? 10.979 5.098 -13.560 1.00 91.56 100 VAL A N 1
ATOM 715 C CA . VAL A 1 100 ? 9.612 5.345 -13.086 1.00 91.56 100 VAL A CA 1
ATOM 716 C C . VAL A 1 100 ? 9.372 6.849 -12.992 1.00 91.56 100 VAL A C 1
ATOM 718 O O . VAL A 1 100 ? 10.237 7.599 -12.536 1.00 91.56 100 VAL A O 1
ATOM 721 N N . LYS A 1 101 ? 8.201 7.309 -13.435 1.00 87.56 101 LYS A N 1
ATOM 722 C CA . LYS A 1 101 ? 7.794 8.704 -13.265 1.00 87.56 101 LYS A CA 1
ATOM 723 C C . LYS A 1 101 ? 7.313 8.925 -11.834 1.00 87.56 101 LYS A C 1
ATOM 725 O O . LYS 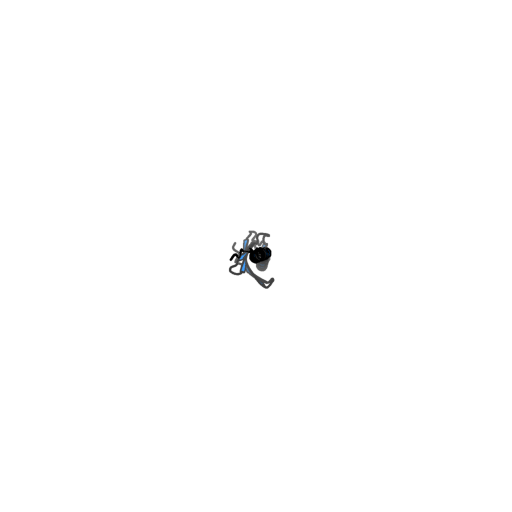A 1 101 ? 6.302 8.358 -11.430 1.00 87.56 101 LYS A O 1
ATOM 730 N N . ALA A 1 102 ? 8.011 9.795 -11.108 1.00 78.81 102 ALA A N 1
ATOM 731 C CA . ALA A 1 102 ? 7.636 10.184 -9.752 1.00 78.81 102 ALA A CA 1
ATOM 732 C C . ALA A 1 102 ? 6.175 10.667 -9.680 1.00 78.81 102 ALA A C 1
ATOM 734 O O . ALA A 1 102 ? 5.677 11.305 -10.614 1.00 78.81 102 ALA A O 1
ATOM 735 N N . ALA A 1 103 ? 5.504 10.356 -8.567 1.00 78.62 103 ALA A N 1
ATOM 736 C CA . ALA A 1 103 ? 4.110 10.720 -8.290 1.00 78.62 103 ALA A CA 1
ATOM 737 C C . ALA A 1 103 ? 3.078 10.217 -9.327 1.00 78.62 103 ALA A C 1
ATOM 739 O O . ALA A 1 103 ? 1.976 10.758 -9.434 1.00 78.62 103 ALA A O 1
ATOM 740 N N . LYS A 1 104 ? 3.425 9.200 -10.127 1.00 88.69 104 LYS A N 1
ATOM 741 C CA . LYS A 1 104 ? 2.499 8.527 -11.055 1.00 88.69 104 LYS A CA 1
ATOM 742 C C . LYS A 1 104 ? 2.212 7.077 -10.679 1.00 88.69 104 LYS A C 1
ATOM 744 O O . LYS A 1 104 ? 1.426 6.447 -11.381 1.00 88.69 104 LYS A O 1
ATOM 749 N N . THR A 1 105 ? 2.830 6.573 -9.616 1.00 93.38 105 THR A N 1
ATOM 750 C CA . THR A 1 105 ? 2.562 5.249 -9.056 1.00 93.38 105 THR A CA 1
ATOM 751 C C . THR A 1 105 ? 1.506 5.383 -7.967 1.00 93.38 105 THR A C 1
ATOM 753 O O . THR A 1 105 ? 1.661 6.196 -7.060 1.00 93.38 105 THR A O 1
ATOM 756 N N . VAL A 1 106 ? 0.414 4.634 -8.095 1.00 94.88 106 VAL A N 1
ATOM 757 C CA . VAL A 1 106 ? -0.718 4.662 -7.166 1.00 94.88 106 VAL A CA 1
ATOM 758 C C . VAL A 1 106 ? -1.134 3.233 -6.863 1.00 94.88 106 VAL A C 1
ATOM 760 O O . VAL A 1 106 ? -1.332 2.439 -7.787 1.00 94.88 106 VAL A O 1
ATOM 763 N N . SER A 1 107 ? -1.302 2.937 -5.577 1.00 95.50 107 SER A N 1
ATOM 764 C CA . SER A 1 107 ? -1.804 1.665 -5.069 1.00 95.50 107 SER A CA 1
ATOM 765 C C . SER A 1 107 ? -3.206 1.827 -4.513 1.00 95.50 107 SER A C 1
ATOM 767 O O . SER A 1 107 ? -3.545 2.844 -3.914 1.00 95.50 107 SER A O 1
ATOM 769 N N . THR A 1 108 ? -4.036 0.815 -4.716 1.00 95.25 108 THR A N 1
ATOM 770 C CA . THR A 1 108 ? -5.379 0.736 -4.145 1.00 95.25 108 THR A CA 1
ATOM 771 C C . THR A 1 108 ? -5.511 -0.573 -3.388 1.00 95.25 108 THR A C 1
ATOM 773 O O . THR A 1 108 ? -5.235 -1.636 -3.944 1.00 95.25 108 THR A O 1
ATOM 776 N N . TYR A 1 109 ? -5.916 -0.491 -2.122 1.00 93.62 109 TYR A N 1
ATOM 777 C CA . TYR A 1 109 ? -6.171 -1.671 -1.308 1.00 93.62 109 TYR A CA 1
ATOM 778 C C . TYR A 1 109 ? -7.423 -2.405 -1.791 1.00 93.62 109 TYR A C 1
ATOM 780 O O . TYR A 1 109 ? -8.441 -1.792 -2.118 1.00 93.62 109 TYR A O 1
ATOM 788 N N . LYS A 1 110 ? -7.343 -3.731 -1.818 1.00 93.38 110 LYS A N 1
ATOM 789 C CA . LYS A 1 110 ? -8.401 -4.624 -2.262 1.00 93.38 110 LYS A CA 1
ATOM 790 C C . LYS A 1 110 ? -8.766 -5.576 -1.129 1.00 93.38 110 LYS A C 1
ATOM 792 O O . LYS A 1 110 ? -8.114 -6.591 -0.897 1.00 93.38 110 LYS A O 1
ATOM 797 N N . GLU A 1 111 ? -9.866 -5.265 -0.451 1.00 87.75 111 GLU A N 1
ATOM 798 C CA . GLU A 1 111 ? -10.329 -6.003 0.733 1.00 87.75 111 GLU A CA 1
ATOM 799 C C . GLU A 1 111 ? -10.579 -7.494 0.466 1.00 87.75 111 GLU A C 1
ATOM 801 O O . GLU A 1 111 ? -10.387 -8.323 1.349 1.00 87.75 111 GLU A O 1
ATOM 806 N N . SER A 1 112 ? -10.979 -7.859 -0.759 1.00 90.69 112 SER A N 1
ATOM 807 C CA . SER A 1 112 ? -11.363 -9.238 -1.087 1.00 90.69 112 SER A CA 1
ATOM 808 C C . SER A 1 112 ? -10.240 -10.263 -0.911 1.00 90.69 112 SER A C 1
ATOM 810 O O . SER A 1 112 ? -10.517 -11.431 -0.660 1.00 90.69 112 SER A O 1
ATOM 812 N N . ASP A 1 113 ? -8.989 -9.851 -1.121 1.00 89.31 113 ASP A N 1
ATOM 813 C CA . ASP A 1 113 ? -7.805 -10.720 -1.053 1.00 89.31 113 ASP A CA 1
ATOM 814 C C . ASP A 1 113 ? -6.656 -10.106 -0.237 1.00 89.31 113 ASP A C 1
ATOM 816 O O . ASP A 1 113 ? -5.576 -10.691 -0.159 1.00 89.31 113 ASP A O 1
ATOM 820 N N . GLY A 1 114 ? -6.887 -8.948 0.390 1.00 87.38 114 GLY A N 1
ATOM 821 C CA . GLY A 1 114 ? -5.891 -8.235 1.183 1.00 87.38 114 GLY A CA 1
ATOM 822 C C . GLY A 1 114 ? -4.700 -7.729 0.366 1.00 87.38 114 GLY A C 1
ATOM 823 O O . GLY A 1 114 ? -3.635 -7.493 0.938 1.00 87.38 114 GLY A O 1
ATOM 824 N N . SER A 1 115 ? -4.850 -7.604 -0.955 1.00 94.25 115 SER A N 1
ATOM 825 C CA . SER A 1 115 ? -3.786 -7.139 -1.842 1.00 94.25 115 SER A CA 1
ATOM 826 C C . SER A 1 115 ? -3.857 -5.636 -2.102 1.00 94.25 115 SER A C 1
ATOM 828 O O . SER A 1 115 ? -4.879 -4.987 -1.896 1.00 94.25 115 SER A O 1
ATOM 830 N N . PHE A 1 116 ? -2.754 -5.084 -2.586 1.00 95.94 116 PHE A N 1
ATOM 831 C CA . PHE A 1 116 ? -2.673 -3.755 -3.161 1.00 95.94 116 PHE A CA 1
ATOM 832 C C . PHE A 1 116 ? -2.494 -3.898 -4.667 1.00 95.94 116 PHE A C 1
ATOM 834 O O . PHE A 1 116 ? -1.541 -4.521 -5.137 1.00 95.94 116 PHE A O 1
ATOM 841 N N . ASP A 1 117 ? -3.422 -3.329 -5.428 1.00 95.94 117 ASP A N 1
ATOM 842 C CA . ASP A 1 117 ? -3.290 -3.201 -6.872 1.00 95.94 117 ASP A CA 1
ATOM 843 C C . ASP A 1 117 ? -2.616 -1.864 -7.188 1.00 95.94 117 ASP A C 1
ATOM 845 O O . ASP A 1 117 ? -3.182 -0.792 -6.975 1.00 95.94 117 ASP A O 1
ATOM 849 N N . THR A 1 118 ? -1.391 -1.939 -7.699 1.00 96.00 118 THR A N 1
ATOM 850 C CA . THR A 1 118 ? -0.551 -0.790 -8.030 1.00 96.00 118 THR A CA 1
ATOM 851 C C . THR A 1 118 ? -0.508 -0.582 -9.534 1.00 96.00 118 THR A C 1
ATOM 853 O O . THR A 1 118 ? -0.244 -1.512 -10.303 1.00 96.00 118 THR A O 1
ATOM 856 N N . THR A 1 119 ? -0.689 0.659 -9.971 1.00 95.25 119 THR A N 1
ATOM 857 C CA . THR A 1 119 ? -0.426 1.073 -11.352 1.00 95.25 119 THR A CA 1
ATOM 858 C C . THR A 1 119 ? 0.546 2.235 -11.364 1.00 95.25 119 THR A C 1
ATOM 860 O O . THR A 1 119 ? 0.482 3.112 -10.510 1.00 95.25 119 THR A O 1
ATOM 863 N N . GLY A 1 120 ? 1.457 2.249 -12.329 1.00 94.19 120 GLY A N 1
ATOM 864 C CA . GLY A 1 120 ? 2.411 3.336 -12.482 1.00 94.19 120 GLY A CA 1
ATOM 865 C C . GLY A 1 120 ? 2.886 3.492 -13.914 1.00 94.19 120 GLY A C 1
ATOM 866 O O . GLY A 1 120 ? 2.491 2.744 -14.809 1.00 94.19 120 GLY A O 1
ATOM 867 N N . VAL A 1 121 ? 3.732 4.492 -14.144 1.00 93.25 121 VAL A N 1
ATOM 868 C CA . VAL A 1 121 ? 4.225 4.841 -15.481 1.00 93.25 121 VAL A CA 1
ATOM 869 C C . VAL A 1 121 ? 5.744 4.851 -15.487 1.00 93.25 121 VAL A C 1
ATOM 871 O O . VAL A 1 121 ? 6.364 5.432 -14.599 1.00 93.25 121 VAL A O 1
ATOM 874 N N . TYR A 1 122 ? 6.349 4.261 -16.511 1.00 92.31 122 TYR A N 1
ATOM 875 C CA . TYR A 1 122 ? 7.798 4.216 -16.673 1.00 92.31 122 TYR A CA 1
ATOM 876 C C . TYR A 1 122 ? 8.223 4.432 -18.127 1.00 92.31 122 TYR A C 1
ATOM 878 O O . TYR A 1 122 ? 7.432 4.277 -19.052 1.00 92.31 122 TYR A O 1
ATOM 886 N N . THR A 1 123 ? 9.485 4.784 -18.338 1.00 92.00 123 THR A N 1
ATOM 887 C CA . THR A 1 123 ? 10.158 4.731 -19.647 1.00 92.00 123 THR A CA 1
ATOM 888 C C . THR A 1 123 ? 11.339 3.769 -19.574 1.00 92.00 123 THR A C 1
ATOM 890 O O . THR A 1 123 ? 11.820 3.455 -18.485 1.00 92.00 123 THR A O 1
ATOM 893 N N . ASN A 1 124 ? 11.816 3.273 -20.716 1.00 89.19 124 ASN A N 1
ATOM 894 C CA . ASN A 1 124 ? 13.017 2.442 -20.784 1.00 89.19 124 ASN A CA 1
ATOM 895 C C . ASN A 1 124 ? 13.915 2.888 -21.956 1.00 89.19 124 ASN A C 1
ATOM 897 O O . ASN A 1 124 ? 13.875 2.283 -23.033 1.00 89.19 124 ASN A O 1
ATOM 901 N N . PRO A 1 125 ? 14.716 3.951 -21.762 1.00 84.06 125 PRO A N 1
ATOM 902 C CA . PRO A 1 125 ? 15.506 4.555 -22.834 1.00 84.06 125 PRO A CA 1
ATOM 903 C C . PRO A 1 125 ? 16.520 3.584 -23.453 1.00 84.06 125 PRO A C 1
ATOM 905 O O . PRO A 1 125 ? 16.695 3.593 -24.668 1.00 84.06 125 PRO A O 1
ATOM 908 N N . ASP A 1 126 ? 17.105 2.683 -22.661 1.00 81.88 126 ASP A N 1
ATOM 909 C CA . ASP A 1 126 ? 18.111 1.720 -23.141 1.00 81.88 126 ASP A CA 1
ATOM 910 C C . ASP A 1 126 ? 17.515 0.617 -24.028 1.00 81.88 126 ASP A C 1
ATOM 912 O O . ASP A 1 126 ? 18.233 -0.050 -24.772 1.00 81.88 126 ASP A O 1
ATOM 916 N N . LYS A 1 127 ? 16.190 0.435 -23.991 1.00 79.44 127 LYS A N 1
ATOM 917 C CA . LYS A 1 127 ? 15.455 -0.422 -24.934 1.00 79.44 127 LYS A CA 1
ATOM 918 C C . LYS A 1 127 ? 14.877 0.344 -26.125 1.00 79.44 127 LYS A C 1
ATOM 920 O O . LYS A 1 127 ? 14.162 -0.245 -26.930 1.00 79.44 127 LYS A O 1
ATOM 925 N N . GLY A 1 128 ? 15.188 1.636 -26.247 1.00 75.62 128 GLY A N 1
ATOM 926 C CA . GLY A 1 128 ? 14.613 2.532 -27.251 1.00 75.62 128 GLY A CA 1
ATOM 927 C C . GLY A 1 128 ? 13.191 2.999 -26.923 1.00 75.62 128 GLY A C 1
ATOM 928 O O . GLY A 1 128 ? 12.603 3.746 -27.703 1.00 75.62 128 GLY A O 1
ATOM 929 N N . ASP A 1 129 ? 12.644 2.611 -25.767 1.00 79.75 129 ASP A N 1
ATOM 930 C CA . ASP A 1 129 ? 11.291 2.958 -25.342 1.00 79.75 129 ASP A CA 1
ATOM 931 C C . ASP A 1 129 ? 11.311 4.284 -24.563 1.00 79.75 129 ASP A C 1
ATOM 933 O O . ASP A 1 129 ? 11.363 4.333 -23.330 1.00 79.75 129 ASP A O 1
ATOM 937 N N . THR A 1 130 ? 11.280 5.396 -25.294 1.00 79.25 130 THR A N 1
ATOM 938 C CA . THR A 1 130 ? 11.183 6.750 -24.716 1.00 79.25 130 THR A CA 1
ATOM 939 C C . THR A 1 130 ? 9.740 7.184 -24.452 1.00 79.25 130 THR A C 1
ATOM 941 O O . THR A 1 130 ? 9.502 8.161 -23.737 1.00 79.25 130 THR A O 1
ATOM 944 N N . ILE A 1 131 ? 8.768 6.445 -24.992 1.00 85.75 131 ILE A N 1
ATOM 945 C CA . ILE A 1 131 ? 7.340 6.667 -24.768 1.00 85.75 131 ILE A CA 1
ATOM 946 C C . ILE A 1 131 ? 6.967 6.117 -23.382 1.00 85.75 131 ILE A C 1
ATOM 948 O O . ILE A 1 131 ? 7.343 4.988 -23.060 1.00 85.75 131 ILE A O 1
ATOM 952 N N . PRO A 1 132 ? 6.236 6.881 -22.549 1.00 87.81 132 PRO A N 1
ATOM 953 C CA . PRO A 1 132 ? 5.778 6.390 -21.256 1.00 87.81 132 PRO A CA 1
ATOM 954 C C . PRO A 1 132 ? 4.869 5.165 -21.411 1.00 87.81 132 PRO A C 1
ATOM 956 O O . PRO A 1 132 ? 3.826 5.247 -22.052 1.00 87.81 132 PRO A O 1
ATOM 959 N N . MET A 1 133 ? 5.261 4.056 -20.792 1.00 88.94 133 MET A N 1
ATOM 960 C CA . MET A 1 133 ? 4.500 2.813 -20.701 1.00 88.94 133 MET A CA 1
ATOM 961 C C . MET A 1 133 ? 3.884 2.676 -19.313 1.00 88.94 133 MET A C 1
ATOM 963 O O . MET A 1 133 ? 4.432 3.179 -18.329 1.00 88.94 133 MET A O 1
ATOM 967 N N . GLN A 1 134 ? 2.766 1.962 -19.217 1.00 91.00 134 GLN A N 1
ATOM 968 C CA . GLN A 1 134 ? 2.168 1.627 -17.930 1.00 91.00 134 GLN A CA 1
ATOM 969 C C . GLN A 1 134 ? 2.738 0.304 -17.405 1.00 91.00 134 GLN A C 1
ATOM 971 O O . GLN A 1 134 ? 2.963 -0.646 -18.157 1.00 91.00 134 GLN A O 1
ATOM 976 N N . PHE A 1 135 ? 2.948 0.226 -16.096 1.00 92.19 135 PHE A N 1
ATOM 977 C CA . PHE A 1 135 ? 3.118 -1.042 -15.401 1.00 92.19 135 PHE A CA 1
ATOM 978 C C . PHE A 1 135 ? 1.976 -1.236 -14.410 1.00 92.19 135 PHE A C 1
ATOM 980 O O . PHE A 1 135 ? 1.464 -0.277 -13.832 1.00 92.19 135 PHE A O 1
ATOM 987 N N . ALA A 1 136 ? 1.590 -2.492 -14.226 1.00 94.38 136 ALA A N 1
ATOM 988 C CA . ALA A 1 136 ? 0.620 -2.899 -13.230 1.00 94.38 136 ALA A CA 1
ATOM 989 C C . ALA A 1 136 ? 1.233 -3.993 -12.361 1.00 94.38 136 ALA A C 1
ATOM 991 O O . ALA A 1 136 ? 2.029 -4.820 -12.817 1.00 94.38 136 ALA A O 1
ATOM 992 N N . CYS A 1 137 ? 0.868 -3.992 -11.094 1.00 94.56 137 CYS A N 1
ATOM 993 C CA . CYS A 1 137 ? 1.432 -4.863 -10.088 1.00 94.56 137 CYS A CA 1
ATOM 994 C C . CYS A 1 137 ? 0.353 -5.184 -9.054 1.00 94.56 137 CYS A C 1
ATOM 996 O O . CYS A 1 137 ? -0.539 -4.378 -8.820 1.00 94.56 137 CYS A O 1
ATOM 998 N N . SER A 1 138 ? 0.400 -6.382 -8.488 1.00 95.44 138 SER A N 1
ATOM 999 C CA . SER A 1 138 ? -0.365 -6.736 -7.296 1.00 95.44 138 SER A CA 1
ATOM 1000 C C . SER A 1 138 ? 0.622 -7.143 -6.218 1.00 95.44 138 SER A C 1
ATOM 1002 O O . SER A 1 138 ? 1.536 -7.930 -6.492 1.00 95.44 138 SER A O 1
ATOM 1004 N N . SER A 1 139 ? 0.474 -6.592 -5.022 1.00 95.81 139 SER A N 1
ATOM 1005 C CA . SER A 1 139 ? 1.331 -6.901 -3.886 1.00 95.81 139 SER A CA 1
ATOM 1006 C C . SER A 1 139 ? 0.507 -7.294 -2.665 1.00 95.81 139 SER A C 1
ATOM 1008 O O . SER A 1 139 ? -0.587 -6.792 -2.442 1.00 95.81 139 SER A O 1
ATOM 1010 N N . ILE A 1 140 ? 1.009 -8.247 -1.885 1.00 95.06 140 ILE A N 1
ATOM 1011 C CA . ILE A 1 140 ? 0.387 -8.693 -0.634 1.00 95.06 140 ILE A CA 1
ATOM 1012 C C . ILE A 1 140 ? 1.439 -8.559 0.456 1.00 95.06 140 ILE A C 1
ATOM 1014 O O . ILE A 1 140 ? 2.524 -9.150 0.347 1.00 95.06 140 ILE A O 1
ATOM 1018 N N . LYS A 1 141 ? 1.118 -7.792 1.498 1.00 90.25 141 LYS A N 1
ATOM 1019 C CA . LYS A 1 141 ? 1.967 -7.662 2.680 1.00 90.25 141 LYS A CA 1
ATOM 1020 C C . LYS A 1 141 ? 1.908 -8.964 3.478 1.00 90.25 141 LYS A C 1
ATOM 1022 O O . LYS A 1 141 ? 0.833 -9.463 3.798 1.00 90.25 141 LYS A O 1
ATOM 1027 N N . GLY A 1 142 ? 3.072 -9.550 3.726 1.00 84.31 142 GLY A N 1
ATOM 1028 C CA . GLY A 1 142 ? 3.238 -10.676 4.637 1.00 84.31 142 GLY A CA 1
ATOM 1029 C C . GLY A 1 142 ? 3.422 -10.184 6.073 1.00 84.31 142 GLY A C 1
ATOM 1030 O O . GLY A 1 142 ? 2.832 -9.190 6.485 1.00 84.31 142 GLY A O 1
ATOM 1031 N N . ASN A 1 143 ? 4.291 -10.849 6.833 1.00 78.19 143 ASN A N 1
ATOM 1032 C CA . ASN A 1 143 ? 4.637 -10.390 8.178 1.00 78.19 143 ASN A CA 1
ATOM 1033 C C . ASN A 1 143 ? 5.694 -9.275 8.112 1.00 78.19 143 ASN A C 1
ATOM 1035 O O . ASN A 1 143 ? 6.635 -9.343 7.309 1.00 78.19 143 ASN A O 1
ATOM 1039 N N . ASP A 1 144 ? 5.529 -8.273 8.976 1.00 69.69 144 ASP A N 1
ATOM 1040 C CA . ASP A 1 144 ? 6.384 -7.096 9.163 1.00 69.69 144 ASP A CA 1
ATOM 1041 C C . ASP A 1 144 ? 6.661 -6.299 7.875 1.00 69.69 144 ASP A C 1
ATOM 1043 O O . ASP A 1 144 ? 5.925 -5.375 7.532 1.00 69.69 144 ASP A O 1
ATOM 1047 N N . LYS A 1 145 ? 7.747 -6.654 7.175 1.00 75.06 145 LYS A N 1
ATOM 1048 C CA . LYS A 1 145 ? 8.300 -5.966 5.993 1.00 75.06 145 LYS A CA 1
ATOM 1049 C C . LYS A 1 145 ? 8.392 -6.861 4.755 1.00 75.06 145 LYS A C 1
ATOM 1051 O O . LYS A 1 145 ? 8.995 -6.474 3.757 1.00 75.06 145 LYS A O 1
ATOM 1056 N N . SER A 1 146 ? 7.882 -8.088 4.828 1.00 87.56 146 SER A N 1
ATOM 1057 C CA . SER A 1 146 ? 7.897 -9.007 3.688 1.00 87.56 146 SER A CA 1
ATOM 1058 C C . SER A 1 146 ? 6.730 -8.715 2.747 1.00 87.56 146 SER A C 1
ATOM 1060 O O . SER A 1 146 ? 5.607 -8.503 3.195 1.00 87.56 146 SER A O 1
ATOM 1062 N N . TRP A 1 147 ? 6.992 -8.723 1.440 1.00 93.81 147 TRP A N 1
ATOM 1063 C CA . TRP A 1 147 ? 5.987 -8.471 0.410 1.00 93.81 147 TRP A CA 1
ATOM 1064 C C . TRP A 1 147 ? 6.059 -9.542 -0.670 1.00 93.81 147 TRP A C 1
ATOM 1066 O O . TRP A 1 147 ? 7.131 -9.842 -1.199 1.00 93.81 147 TRP A O 1
ATOM 1076 N N . ASN A 1 148 ? 4.905 -10.095 -1.030 1.00 94.12 148 ASN A N 1
ATOM 1077 C CA . ASN A 1 148 ? 4.764 -10.912 -2.227 1.00 94.12 148 ASN A CA 1
ATOM 1078 C C . ASN A 1 148 ? 4.315 -10.004 -3.365 1.00 94.12 148 ASN A C 1
ATOM 1080 O O . ASN A 1 148 ? 3.257 -9.395 -3.265 1.00 94.12 148 ASN A O 1
ATOM 1084 N N . VAL A 1 149 ? 5.120 -9.894 -4.424 1.00 94.94 149 VAL A N 1
ATOM 1085 C CA . VAL A 1 149 ? 4.919 -8.900 -5.487 1.00 94.94 149 VAL A CA 1
ATOM 1086 C C . VAL A 1 149 ? 4.821 -9.575 -6.850 1.00 94.94 149 VAL A C 1
ATOM 1088 O O . VAL A 1 149 ? 5.750 -10.252 -7.303 1.00 94.94 149 VAL A O 1
ATOM 1091 N N . PHE A 1 150 ? 3.715 -9.328 -7.543 1.00 93.44 150 PHE A N 1
ATOM 1092 C CA . PHE A 1 150 ? 3.390 -9.903 -8.840 1.00 93.44 150 PHE A CA 1
ATOM 1093 C C . PHE A 1 150 ? 3.228 -8.793 -9.877 1.00 93.44 150 PHE A C 1
ATOM 1095 O O . PHE A 1 150 ? 2.229 -8.077 -9.891 1.00 93.44 150 PHE A O 1
ATOM 1102 N N . LEU A 1 151 ? 4.198 -8.660 -10.787 1.00 91.50 151 LEU A N 1
ATOM 1103 C CA . LEU A 1 151 ? 4.046 -7.775 -11.943 1.00 91.50 151 LEU A CA 1
ATOM 1104 C C . LEU A 1 151 ? 3.034 -8.385 -12.913 1.00 91.50 151 LEU A C 1
ATOM 1106 O O . LEU A 1 151 ? 3.252 -9.475 -13.448 1.00 91.50 151 LEU A O 1
ATOM 1110 N N . LYS A 1 152 ? 1.950 -7.658 -13.165 1.00 86.56 152 LYS A N 1
ATOM 1111 C CA . LYS A 1 152 ? 1.001 -7.973 -14.230 1.00 86.56 152 LYS A CA 1
ATOM 1112 C C . LYS A 1 152 ? 1.633 -7.529 -15.556 1.00 86.56 152 LYS A C 1
ATOM 1114 O O . LYS A 1 152 ? 2.428 -6.590 -15.589 1.00 86.56 152 LYS A O 1
ATOM 1119 N N . SER A 1 153 ? 1.357 -8.260 -16.637 1.00 66.38 153 SER A N 1
ATOM 1120 C CA . SER A 1 153 ? 1.925 -7.982 -17.965 1.00 66.38 153 SER A CA 1
ATOM 1121 C C . SER A 1 153 ? 1.837 -6.491 -18.305 1.00 66.38 153 SER A C 1
ATOM 1123 O O . SER A 1 153 ? 0.764 -5.903 -18.216 1.00 66.38 153 SER A O 1
ATOM 1125 N N . THR A 1 154 ? 2.958 -5.890 -18.705 1.00 58.41 154 THR A N 1
ATOM 1126 C CA . THR A 1 154 ? 3.027 -4.495 -19.151 1.00 58.41 154 THR A CA 1
ATOM 1127 C C . THR A 1 154 ? 2.331 -4.384 -20.506 1.00 58.41 154 THR A C 1
ATOM 1129 O O . THR A 1 154 ? 2.855 -4.881 -21.505 1.00 58.41 154 THR A O 1
ATOM 1132 N N . SER A 1 155 ? 1.136 -3.801 -20.552 1.00 50.22 155 SER A N 1
ATOM 1133 C CA . SER A 1 155 ? 0.471 -3.446 -21.808 1.00 50.22 155 SER A CA 1
ATOM 1134 C C . SER A 1 155 ? 1.067 -2.147 -22.356 1.00 50.22 155 SER A C 1
ATOM 1136 O O . SER A 1 155 ? 1.219 -1.177 -21.612 1.00 50.22 155 SER A O 1
ATOM 1138 N N . ARG A 1 156 ? 1.449 -2.172 -23.639 1.00 44.72 156 ARG A N 1
ATOM 1139 C CA . ARG A 1 156 ? 1.844 -0.985 -24.411 1.00 44.72 156 ARG A CA 1
ATOM 1140 C C . ARG A 1 156 ? 0.649 -0.083 -24.673 1.00 44.72 156 ARG A C 1
ATOM 1142 O O . ARG A 1 156 ? -0.444 -0.646 -24.901 1.00 44.72 156 ARG A O 1
#

Secondary structure (DSSP, 8-state):
-------PPPPPP-HHHHHHHHHHHHHHHHHHHHHHHHHHHHHHHHHHHHHHHHHHHHHHHHHHHHHHHHHHHHHHHHHHHHHHHHHHHHHHHH-TT-EEPTT--EEEEETTTTEEEEEEEEEEGGGTEEEEEEEEEEEEE-STT-EEEEEEP---

Organism: NCBI:txid2547960